Protein AF-A0A1G8HIH3-F1 (afdb_monomer_lite)

Sequence (103 aa):
MNTSSASAITPPPAVRHPERGRRYSIEELRSLADGGDAWALCQVDQWELEFANVFSGTLSERCTDTGCEAYGEPVDTCYDGDGRPLDVDHGGWGHSVTWARAA

Foldseek 3Di:
DDDDDDPPPDDPPDDDPPDPPDDDDLVRLVVVVVVVDPVSVVVNVVCCCVDPPDPQDPLQDAACPPPDPRHRGRWDFDADPVRWTAWTGPSPDIDGDPDGDPD

Organism: NCBI:txid335973

Secondary structure (DSSP, 8-state):
---------PPPPPP-SSPTT----HHHHHHHHHTT-HHHHHHHHHHHHHH-SS------EE---TTSTTTTSEEEEEE-TTS-EEEEE-SS-EEE--SPPP-

Structure (mmCIF, N/CA/C/O backbone):
data_AF-A0A1G8HIH3-F1
#
_entry.id   AF-A0A1G8HIH3-F1
#
loop_
_atom_site.group_PDB
_atom_site.id
_atom_site.type_symbol
_atom_site.label_atom_id
_atom_site.label_alt_id
_atom_site.label_comp_id
_atom_site.label_asym_id
_atom_site.label_entity_id
_atom_site.label_seq_id
_atom_site.pdbx_PDB_ins_code
_atom_site.Cartn_x
_atom_site.Cartn_y
_atom_site.Cartn_z
_atom_site.occupancy
_atom_site.B_iso_or_equiv
_atom_site.auth_seq_id
_atom_site.auth_comp_id
_atom_site.auth_asym_id
_atom_site.auth_atom_id
_atom_site.pdbx_PDB_model_num
ATOM 1 N N . MET A 1 1 ? 30.729 -32.310 -46.274 1.00 46.34 1 MET A N 1
ATOM 2 C CA . MET A 1 1 ? 31.127 -30.950 -45.842 1.00 46.34 1 MET A CA 1
ATOM 3 C C . MET A 1 1 ? 29.872 -30.098 -45.712 1.00 46.34 1 MET A C 1
ATOM 5 O O . MET A 1 1 ? 28.931 -30.362 -46.447 1.00 46.34 1 MET A O 1
ATOM 9 N N . ASN A 1 2 ? 29.907 -29.119 -44.802 1.00 42.75 2 ASN A N 1
ATOM 10 C CA . ASN A 1 2 ? 28.869 -28.159 -44.380 1.00 42.75 2 ASN A CA 1
ATOM 11 C C . ASN A 1 2 ? 27.948 -28.582 -43.225 1.00 42.75 2 ASN A C 1
ATOM 13 O O . ASN A 1 2 ? 26.780 -28.904 -43.408 1.00 42.75 2 ASN A O 1
ATOM 17 N N . THR A 1 3 ? 28.479 -28.471 -42.006 1.00 45.25 3 THR A N 1
ATOM 18 C CA . THR A 1 3 ? 27.701 -28.140 -40.806 1.00 45.25 3 THR A CA 1
ATOM 19 C C . THR A 1 3 ? 27.649 -26.619 -40.674 1.00 45.25 3 THR A C 1
ATOM 21 O O . THR A 1 3 ? 28.660 -25.990 -40.362 1.00 45.25 3 THR A O 1
ATOM 24 N N . SER A 1 4 ? 26.487 -26.023 -40.936 1.00 50.50 4 SER A N 1
ATOM 25 C CA . SER A 1 4 ? 26.233 -24.614 -40.632 1.00 50.50 4 SER A CA 1
ATOM 26 C C . SER A 1 4 ? 26.007 -24.473 -39.128 1.00 50.50 4 SER A C 1
ATOM 28 O O . SER A 1 4 ? 24.979 -24.905 -38.612 1.00 50.50 4 SER A O 1
ATOM 30 N N . SER A 1 5 ? 26.978 -23.894 -38.422 1.00 53.22 5 SER A N 1
ATOM 31 C CA . SER A 1 5 ? 26.817 -23.493 -37.024 1.00 53.22 5 SER A CA 1
ATOM 32 C C . SER A 1 5 ? 25.840 -22.323 -36.948 1.00 53.22 5 SER A C 1
ATOM 34 O O . SER A 1 5 ? 26.165 -21.209 -37.352 1.00 53.22 5 SER A O 1
ATOM 36 N N . ALA A 1 6 ? 24.640 -22.576 -36.432 1.00 57.56 6 ALA A N 1
ATOM 37 C CA . ALA A 1 6 ? 23.745 -21.521 -35.989 1.00 57.56 6 ALA A CA 1
ATOM 38 C C . ALA A 1 6 ? 24.311 -20.938 -34.687 1.00 57.56 6 ALA A C 1
ATOM 40 O O . ALA A 1 6 ? 24.343 -21.614 -33.659 1.00 57.56 6 ALA A O 1
ATOM 41 N N . SER A 1 7 ? 24.792 -19.697 -34.738 1.00 52.28 7 SER A N 1
ATOM 42 C CA . SER A 1 7 ? 25.121 -18.936 -33.536 1.00 52.28 7 SER A CA 1
ATOM 43 C C . SER A 1 7 ? 23.845 -18.762 -32.718 1.00 52.28 7 SER A C 1
ATOM 45 O O . SER A 1 7 ? 22.932 -18.048 -33.130 1.00 52.28 7 SER A O 1
ATOM 47 N N . ALA A 1 8 ? 23.765 -19.437 -31.573 1.00 60.03 8 ALA A N 1
ATOM 48 C CA . ALA A 1 8 ? 22.724 -19.182 -30.595 1.00 60.03 8 ALA A CA 1
ATOM 49 C C . ALA A 1 8 ? 22.871 -17.731 -30.118 1.00 60.03 8 ALA A C 1
ATOM 51 O O . ALA A 1 8 ? 23.870 -17.371 -29.494 1.00 60.03 8 ALA A O 1
ATOM 52 N N . ILE A 1 9 ? 21.896 -16.887 -30.452 1.00 57.44 9 ILE A N 1
ATOM 53 C CA . ILE A 1 9 ? 21.759 -15.561 -29.856 1.00 57.44 9 ILE A CA 1
ATOM 54 C C . ILE A 1 9 ? 21.276 -15.816 -28.431 1.00 57.44 9 ILE A C 1
ATOM 56 O O . ILE A 1 9 ? 20.086 -16.007 -28.195 1.00 57.44 9 ILE A O 1
ATOM 60 N N . THR A 1 10 ? 22.208 -15.915 -27.486 1.00 56.47 10 THR A N 1
ATOM 61 C CA . THR A 1 10 ? 21.867 -15.947 -26.065 1.00 56.47 10 THR A CA 1
ATOM 62 C C . THR A 1 10 ? 21.178 -14.620 -25.740 1.00 56.47 10 THR A C 1
ATOM 64 O O . THR A 1 10 ? 21.812 -13.575 -25.924 1.00 56.47 10 THR A O 1
ATOM 67 N N . PRO A 1 11 ? 19.901 -14.609 -25.309 1.00 58.28 11 PRO A N 1
ATOM 68 C CA . PRO A 1 11 ? 19.279 -13.375 -24.854 1.00 58.28 11 PRO A CA 1
ATOM 69 C C . PRO A 1 11 ? 20.108 -12.821 -23.687 1.00 58.28 11 PRO A C 1
ATOM 71 O O . PRO A 1 11 ? 20.642 -13.610 -22.896 1.00 58.28 11 PRO A O 1
ATOM 74 N N . PRO A 1 12 ? 20.272 -11.490 -23.583 1.00 59.34 12 PRO A N 1
ATOM 75 C CA . PRO A 1 12 ? 20.990 -10.904 -22.462 1.00 59.34 12 PRO A CA 1
ATOM 76 C C . PRO A 1 12 ? 20.388 -11.419 -21.145 1.00 59.34 12 PRO A C 1
ATOM 78 O O . PRO A 1 12 ? 19.175 -11.650 -21.080 1.00 59.34 12 PRO A O 1
ATOM 81 N N . PRO A 1 13 ? 21.214 -11.649 -20.109 1.00 64.88 13 PRO A N 1
ATOM 82 C CA . PRO A 1 13 ? 20.712 -12.107 -18.822 1.00 64.88 13 PRO A CA 1
ATOM 83 C C . PRO A 1 13 ? 19.630 -11.141 -18.340 1.00 64.88 13 PRO A C 1
ATOM 85 O O . PRO A 1 13 ? 19.829 -9.926 -18.384 1.00 64.88 13 PRO A O 1
ATOM 88 N N . ALA A 1 14 ? 18.491 -11.683 -17.903 1.00 69.38 14 ALA A N 1
ATOM 89 C CA . ALA A 1 14 ? 17.415 -10.880 -17.340 1.00 69.38 14 ALA A CA 1
ATOM 90 C C . ALA A 1 14 ? 17.990 -10.002 -16.220 1.00 69.38 14 ALA A C 1
ATOM 92 O O . ALA A 1 14 ? 18.598 -10.516 -15.272 1.00 69.38 14 ALA A O 1
ATOM 93 N N . VAL A 1 15 ? 17.853 -8.682 -16.372 1.00 75.06 15 VAL A N 1
ATOM 94 C CA . VAL A 1 15 ? 18.305 -7.714 -15.372 1.00 75.06 15 VAL A CA 1
ATOM 95 C C . VAL A 1 15 ? 17.567 -8.025 -14.075 1.00 75.06 15 VAL A C 1
ATOM 97 O O . VAL A 1 15 ? 16.344 -8.129 -14.057 1.00 75.06 15 VAL A O 1
ATOM 100 N N . ARG A 1 16 ? 18.318 -8.246 -12.994 1.00 82.06 16 ARG A N 1
ATOM 101 C CA . ARG A 1 16 ? 17.745 -8.475 -11.666 1.00 82.06 16 ARG A CA 1
ATOM 102 C C . ARG A 1 16 ? 17.636 -7.139 -10.956 1.00 82.06 16 ARG A C 1
ATOM 104 O O . ARG A 1 16 ? 18.661 -6.550 -10.615 1.00 82.06 16 ARG A O 1
ATOM 111 N N . HIS A 1 17 ? 16.411 -6.700 -10.710 1.00 86.81 17 HIS A N 1
ATOM 112 C CA . HIS A 1 17 ? 16.155 -5.515 -9.913 1.00 86.81 17 HIS A CA 1
ATOM 113 C C . HIS A 1 17 ? 16.028 -5.860 -8.413 1.00 86.81 17 HIS A C 1
ATOM 115 O O . HIS A 1 17 ? 15.561 -6.951 -8.072 1.00 86.81 17 HIS A O 1
ATOM 121 N N . PRO A 1 18 ? 16.471 -4.963 -7.511 1.00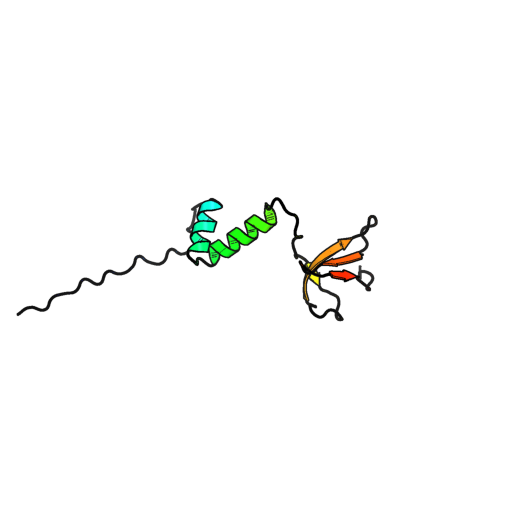 89.31 18 PRO A N 1
ATOM 122 C CA . PRO A 1 18 ? 17.179 -3.718 -7.805 1.00 89.31 18 PRO A CA 1
ATOM 123 C C . PRO A 1 18 ? 18.643 -3.953 -8.198 1.00 89.31 18 PRO A C 1
ATOM 125 O O . PRO A 1 18 ? 19.374 -4.698 -7.543 1.00 89.31 18 PRO A O 1
ATOM 128 N N . GLU A 1 19 ? 19.116 -3.235 -9.215 1.00 89.25 19 GLU A N 1
ATOM 129 C CA . GLU A 1 19 ? 20.550 -3.167 -9.504 1.00 89.25 19 GLU A CA 1
ATOM 130 C C . GLU A 1 19 ? 21.290 -2.412 -8.392 1.00 89.25 19 GLU A C 1
ATOM 132 O O . GLU A 1 19 ? 20.951 -1.281 -8.026 1.00 89.25 19 GLU A O 1
ATOM 137 N N . ARG A 1 20 ? 22.332 -3.042 -7.846 1.00 87.56 20 ARG A N 1
ATOM 138 C CA . ARG A 1 20 ? 23.079 -2.519 -6.699 1.00 87.56 20 ARG A CA 1
ATOM 139 C C . ARG A 1 20 ? 23.685 -1.146 -7.005 1.00 87.56 20 ARG A C 1
ATOM 141 O O . ARG A 1 20 ? 24.533 -1.017 -7.881 1.00 87.56 20 ARG A O 1
ATOM 148 N N . GLY A 1 21 ? 23.314 -0.143 -6.208 1.00 89.00 21 GLY A N 1
ATOM 149 C CA . GLY A 1 21 ? 23.850 1.220 -6.300 1.00 89.00 21 GLY A CA 1
ATOM 150 C C . GLY A 1 21 ? 23.190 2.094 -7.369 1.00 89.00 21 GLY A C 1
ATOM 151 O O . GLY A 1 21 ? 23.526 3.274 -7.462 1.00 89.00 21 GLY A O 1
ATOM 152 N N . ARG A 1 22 ? 22.237 1.553 -8.137 1.00 92.00 22 ARG A N 1
ATOM 153 C CA . ARG A 1 22 ? 21.431 2.333 -9.074 1.00 92.00 22 ARG A CA 1
ATOM 154 C C . ARG A 1 22 ? 20.248 2.968 -8.341 1.00 92.00 22 ARG A C 1
ATOM 156 O O . ARG A 1 22 ? 19.619 2.339 -7.493 1.00 92.00 22 ARG A O 1
ATOM 163 N N . ARG A 1 23 ? 19.961 4.227 -8.671 1.00 93.81 23 ARG A N 1
ATOM 164 C CA . ARG A 1 23 ? 18.709 4.903 -8.311 1.00 93.81 23 ARG A CA 1
ATOM 165 C C . ARG A 1 23 ? 17.767 4.855 -9.506 1.00 93.81 23 ARG A C 1
ATOM 167 O O . ARG A 1 23 ? 18.243 4.888 -10.637 1.00 93.81 23 ARG A O 1
ATOM 174 N N . TYR A 1 24 ? 16.474 4.808 -9.223 1.00 93.06 24 TYR A N 1
ATOM 175 C CA . TYR A 1 24 ? 15.414 4.754 -10.221 1.00 93.06 24 TYR A CA 1
ATOM 176 C C . TYR A 1 24 ? 14.485 5.941 -10.001 1.00 93.06 24 TYR A C 1
ATOM 178 O O . TYR A 1 24 ? 14.142 6.246 -8.856 1.00 93.06 24 TYR A O 1
ATOM 186 N N . SER A 1 25 ? 14.102 6.620 -11.076 1.00 94.75 25 SER A N 1
ATOM 187 C CA . SER A 1 25 ? 12.987 7.561 -11.043 1.00 94.75 25 SER A CA 1
ATOM 188 C C . SER A 1 25 ? 11.652 6.808 -11.044 1.00 94.75 25 SER A C 1
ATOM 190 O O . SER A 1 25 ? 11.578 5.646 -11.448 1.00 94.75 25 SER A O 1
ATOM 192 N N . ILE A 1 26 ? 10.570 7.479 -10.641 1.00 94.50 26 ILE A N 1
ATOM 193 C CA . ILE A 1 26 ? 9.222 6.897 -10.716 1.00 94.50 26 ILE A CA 1
ATOM 194 C C . ILE A 1 26 ? 8.813 6.551 -12.161 1.00 94.50 26 ILE A C 1
ATOM 196 O O . ILE A 1 26 ? 8.136 5.555 -12.391 1.00 94.50 26 ILE A O 1
ATOM 200 N N . GLU A 1 27 ? 9.270 7.323 -13.152 1.00 96.06 27 GLU A N 1
ATOM 201 C CA . GLU A 1 27 ? 9.015 7.067 -14.578 1.00 96.06 27 GLU A CA 1
ATOM 202 C C . GLU A 1 27 ? 9.702 5.779 -15.057 1.00 96.06 27 GLU A C 1
ATOM 204 O O . GLU A 1 27 ? 9.109 4.983 -15.792 1.00 96.06 27 GLU A O 1
ATOM 209 N N . GLU A 1 28 ? 10.939 5.541 -14.608 1.00 95.12 28 GLU A N 1
ATOM 210 C CA . GLU A 1 28 ? 11.669 4.304 -14.895 1.00 95.12 28 GLU A CA 1
ATOM 211 C C . GLU A 1 28 ? 10.998 3.099 -14.229 1.00 95.12 28 GLU A C 1
ATOM 213 O O . GLU A 1 28 ? 10.824 2.067 -14.875 1.00 95.12 28 GLU A O 1
ATOM 218 N N . LEU A 1 29 ? 10.589 3.230 -12.962 1.00 96.06 29 LEU A N 1
ATOM 219 C CA . LEU A 1 29 ? 9.887 2.167 -12.239 1.00 96.06 29 LEU A CA 1
ATOM 220 C C . LEU A 1 29 ? 8.564 1.799 -12.919 1.00 96.06 29 LEU A C 1
ATOM 222 O O . LEU A 1 29 ? 8.300 0.618 -13.115 1.00 96.06 29 LEU A O 1
ATOM 226 N N . ARG A 1 30 ? 7.777 2.786 -13.365 1.00 95.88 30 ARG A N 1
ATOM 227 C CA . ARG A 1 30 ? 6.544 2.543 -14.133 1.00 95.88 30 ARG A CA 1
ATOM 228 C C . ARG A 1 30 ? 6.816 1.830 -15.453 1.00 95.88 30 ARG A C 1
ATOM 230 O O . ARG A 1 30 ? 6.162 0.841 -15.752 1.00 95.88 30 ARG A O 1
ATOM 237 N N . SER A 1 31 ? 7.842 2.255 -16.190 1.00 96.19 31 SER A N 1
ATOM 238 C CA . SER A 1 31 ? 8.224 1.599 -17.449 1.00 96.19 31 SER A CA 1
ATOM 239 C C . SER A 1 31 ? 8.639 0.133 -17.242 1.00 96.19 31 SER A C 1
ATOM 241 O O . SER A 1 31 ? 8.327 -0.727 -18.063 1.00 96.19 31 SER A O 1
ATOM 243 N N . LEU A 1 32 ? 9.345 -0.166 -16.146 1.00 94.88 32 LEU A N 1
ATOM 244 C CA . LEU A 1 32 ? 9.722 -1.534 -15.773 1.00 94.88 32 LEU A CA 1
ATOM 245 C C . LEU A 1 32 ? 8.507 -2.363 -15.335 1.00 94.88 32 LEU A C 1
ATOM 247 O O . LEU A 1 32 ? 8.384 -3.521 -15.737 1.00 94.88 32 LEU A O 1
ATOM 251 N N . ALA A 1 33 ? 7.605 -1.769 -14.554 1.00 95.00 33 ALA A N 1
ATOM 252 C CA . ALA A 1 33 ? 6.359 -2.389 -14.122 1.00 95.00 33 ALA A CA 1
ATOM 253 C C . ALA A 1 33 ? 5.457 -2.747 -15.318 1.00 95.00 33 ALA A C 1
ATOM 255 O O . ALA A 1 33 ? 5.000 -3.885 -15.414 1.00 95.00 33 ALA A O 1
ATOM 256 N N . ASP A 1 34 ? 5.302 -1.834 -16.284 1.00 94.94 34 ASP A N 1
ATOM 257 C CA . ASP A 1 34 ? 4.587 -2.070 -17.549 1.00 94.94 34 ASP A CA 1
ATOM 258 C C . ASP A 1 34 ? 5.241 -3.189 -18.381 1.00 94.94 34 ASP A C 1
ATOM 260 O O . ASP A 1 34 ? 4.571 -3.923 -19.110 1.00 94.94 34 ASP A O 1
ATOM 264 N N . GLY A 1 35 ? 6.561 -3.354 -18.246 1.00 92.81 35 GLY A N 1
ATOM 265 C CA . GLY A 1 35 ? 7.332 -4.460 -18.815 1.00 92.81 35 GLY A CA 1
ATOM 266 C C . GLY A 1 35 ? 7.187 -5.796 -18.072 1.00 92.81 35 GLY A C 1
ATOM 267 O O . GLY A 1 35 ? 7.769 -6.791 -18.507 1.00 92.81 35 GLY A O 1
ATOM 268 N N . GLY A 1 36 ? 6.427 -5.836 -16.973 1.00 91.12 36 GLY A N 1
ATOM 269 C CA . GLY A 1 36 ? 6.182 -7.029 -16.162 1.00 91.12 36 GLY A CA 1
ATOM 270 C C . GLY A 1 36 ? 7.210 -7.281 -15.055 1.00 91.12 36 GLY A C 1
ATOM 271 O O . GLY A 1 36 ? 7.279 -8.399 -14.540 1.00 91.12 36 GLY A O 1
ATOM 272 N N . ASP A 1 37 ? 8.023 -6.289 -14.681 1.00 92.50 37 ASP A N 1
ATOM 273 C CA . ASP A 1 37 ? 8.953 -6.433 -13.561 1.00 92.50 37 ASP A CA 1
ATOM 274 C C . ASP A 1 37 ? 8.217 -6.359 -12.211 1.00 92.50 37 ASP A C 1
ATOM 276 O O . ASP A 1 37 ? 7.736 -5.307 -11.786 1.00 92.50 37 ASP A O 1
ATOM 280 N N . ALA A 1 38 ? 8.155 -7.498 -11.515 1.00 91.12 38 ALA A N 1
ATOM 281 C CA . ALA A 1 38 ? 7.457 -7.627 -10.237 1.00 91.12 38 ALA A CA 1
ATOM 282 C C . ALA A 1 38 ? 8.056 -6.766 -9.115 1.00 91.12 38 ALA A C 1
ATOM 284 O O . ALA A 1 38 ? 7.325 -6.315 -8.238 1.00 91.12 38 ALA A O 1
ATOM 285 N N . TRP A 1 39 ? 9.371 -6.528 -9.119 1.00 94.31 39 TRP A N 1
ATOM 286 C CA . TRP A 1 39 ? 9.980 -5.660 -8.115 1.00 94.31 39 TRP A CA 1
ATOM 287 C C . TRP A 1 39 ? 9.573 -4.206 -8.355 1.00 94.31 39 TRP A C 1
ATOM 289 O O . TRP A 1 39 ? 9.216 -3.512 -7.401 1.00 94.31 39 TRP A O 1
ATOM 299 N N . ALA A 1 40 ? 9.590 -3.769 -9.617 1.00 94.94 40 ALA A N 1
ATOM 300 C CA . ALA A 1 40 ? 9.212 -2.413 -9.992 1.00 94.94 40 ALA A CA 1
ATOM 301 C C . ALA A 1 40 ? 7.738 -2.122 -9.685 1.00 94.94 40 ALA A C 1
ATOM 303 O O . ALA A 1 40 ? 7.454 -1.054 -9.150 1.00 94.94 40 ALA A O 1
ATOM 304 N N . LEU A 1 41 ? 6.837 -3.087 -9.919 1.00 92.62 41 LEU A N 1
ATOM 305 C CA . LEU A 1 41 ? 5.431 -3.006 -9.497 1.00 92.62 41 LEU A CA 1
ATOM 306 C C . LEU A 1 41 ? 5.316 -2.668 -8.004 1.00 92.62 41 LEU A C 1
ATOM 308 O O . LEU A 1 41 ? 4.743 -1.644 -7.652 1.00 92.62 41 LEU A O 1
ATOM 312 N N . CYS A 1 42 ? 5.979 -3.438 -7.136 1.00 91.44 42 CYS A N 1
ATOM 313 C CA . CYS A 1 42 ? 5.949 -3.171 -5.698 1.00 91.44 42 CYS A CA 1
ATOM 314 C C . CYS A 1 42 ? 6.529 -1.797 -5.319 1.00 91.44 42 CYS A C 1
ATOM 316 O O . CYS A 1 42 ? 6.103 -1.211 -4.329 1.00 91.44 42 CYS A O 1
ATOM 318 N N . GLN A 1 43 ? 7.529 -1.290 -6.050 1.00 94.25 43 GLN A N 1
ATOM 319 C CA . GLN A 1 43 ? 8.075 0.043 -5.767 1.00 94.25 43 GLN A CA 1
ATOM 320 C C . GLN A 1 43 ? 7.126 1.162 -6.206 1.00 94.25 43 GLN A C 1
ATOM 322 O O . GLN A 1 43 ? 7.058 2.184 -5.527 1.00 94.25 43 GLN A O 1
ATOM 327 N N . VAL A 1 44 ? 6.412 0.986 -7.322 1.00 93.81 44 VAL A N 1
ATOM 328 C CA . VAL A 1 44 ? 5.378 1.931 -7.764 1.00 93.81 44 VAL A CA 1
ATOM 329 C C . VAL A 1 44 ? 4.248 1.975 -6.740 1.00 93.81 44 VAL A C 1
ATOM 331 O O . VAL A 1 44 ? 3.908 3.069 -6.304 1.00 93.81 44 VAL A O 1
ATOM 334 N N . ASP A 1 45 ? 3.761 0.819 -6.280 1.00 89.12 45 ASP A N 1
ATOM 335 C CA . ASP A 1 45 ? 2.712 0.744 -5.253 1.00 89.12 45 ASP A CA 1
ATOM 336 C C . ASP A 1 45 ? 3.124 1.491 -3.973 1.00 89.12 45 ASP A C 1
ATOM 338 O O . ASP A 1 45 ? 2.376 2.314 -3.450 1.00 89.12 45 ASP A O 1
ATOM 342 N N . GLN A 1 46 ? 4.354 1.264 -3.496 1.00 87.12 46 GLN A N 1
ATOM 343 C CA . GLN A 1 46 ? 4.901 1.962 -2.325 1.00 87.12 46 GLN A CA 1
ATOM 344 C C . GLN A 1 46 ? 5.003 3.476 -2.545 1.00 87.12 46 GLN A C 1
ATOM 346 O O . GLN A 1 46 ? 4.612 4.260 -1.684 1.00 87.12 46 GLN A O 1
ATOM 351 N N . TRP A 1 47 ? 5.500 3.905 -3.708 1.00 88.75 47 TRP A N 1
ATOM 352 C CA . TRP A 1 47 ? 5.593 5.327 -4.033 1.00 88.75 47 TRP A CA 1
ATOM 353 C C . TRP A 1 47 ? 4.211 5.987 -4.069 1.00 88.75 47 TRP A C 1
ATOM 355 O O . TRP A 1 47 ? 4.047 7.114 -3.603 1.00 88.75 47 TRP A O 1
ATOM 365 N N . GLU A 1 48 ? 3.213 5.314 -4.636 1.00 87.50 48 GLU A N 1
ATOM 366 C CA . GLU A 1 48 ? 1.849 5.830 -4.706 1.00 87.50 48 GLU A CA 1
ATOM 367 C C . GLU A 1 48 ? 1.211 5.917 -3.316 1.00 87.50 48 GLU A C 1
ATOM 369 O O . GLU A 1 48 ? 0.607 6.940 -3.012 1.00 87.50 48 GLU A O 1
ATOM 374 N N . LEU A 1 49 ? 1.438 4.947 -2.429 1.00 80.19 49 LEU A N 1
ATOM 375 C CA . LEU A 1 49 ? 0.997 5.042 -1.032 1.00 80.19 49 LEU A CA 1
ATOM 376 C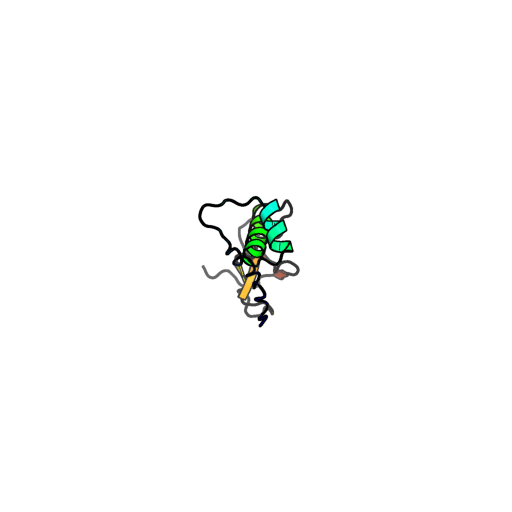 C . LEU A 1 49 ? 1.603 6.248 -0.295 1.00 80.19 49 LEU A C 1
ATOM 378 O O . LEU A 1 49 ? 0.906 6.925 0.459 1.00 80.19 49 LEU A O 1
ATOM 382 N N . GLU A 1 50 ? 2.890 6.534 -0.504 1.00 82.50 50 GLU A N 1
ATOM 383 C CA . GLU A 1 50 ? 3.592 7.608 0.213 1.00 82.50 50 GLU A CA 1
ATOM 384 C C . GLU A 1 50 ? 3.342 9.009 -0.371 1.00 82.50 50 GLU A C 1
ATOM 386 O O . GLU A 1 50 ? 3.334 9.997 0.368 1.00 82.50 50 GLU A O 1
ATOM 391 N N . PHE A 1 51 ? 3.166 9.114 -1.692 1.00 83.50 51 PHE A N 1
ATOM 392 C CA . PHE A 1 51 ? 3.196 10.394 -2.412 1.00 83.50 51 PHE A CA 1
ATOM 393 C C . PHE A 1 51 ? 1.974 10.663 -3.300 1.00 83.50 51 PHE A C 1
ATOM 395 O O . PHE A 1 51 ? 1.967 11.670 -4.020 1.00 83.50 51 PHE A O 1
ATOM 402 N N . ALA A 1 52 ? 0.941 9.812 -3.300 1.00 78.69 52 ALA A N 1
ATOM 403 C CA . ALA A 1 52 ? -0.286 10.114 -4.033 1.00 78.69 52 ALA A CA 1
ATOM 404 C C . ALA A 1 52 ? -0.933 11.415 -3.533 1.00 78.69 52 ALA A C 1
ATOM 406 O O . ALA A 1 52 ? -1.006 11.707 -2.343 1.00 78.69 52 ALA A O 1
ATOM 407 N N . ASN A 1 53 ? -1.490 12.184 -4.472 1.00 76.25 53 ASN A N 1
ATOM 408 C CA . ASN A 1 53 ? -2.277 13.384 -4.169 1.00 76.25 53 ASN A CA 1
ATOM 409 C C . ASN A 1 53 ? -3.723 13.051 -3.733 1.00 76.25 53 ASN A C 1
ATOM 411 O O . ASN A 1 53 ? -4.586 13.928 -3.691 1.00 76.25 53 ASN A O 1
ATOM 415 N N . VAL A 1 54 ? -4.006 11.775 -3.470 1.00 67.38 54 VAL A N 1
ATOM 416 C CA . VAL A 1 54 ? -5.292 11.263 -3.001 1.00 67.38 54 VAL A CA 1
ATOM 417 C C . VAL A 1 54 ? -5.006 10.415 -1.771 1.00 67.38 54 VAL A C 1
ATOM 419 O O . VAL A 1 54 ? -4.173 9.517 -1.821 1.00 67.38 54 VAL A O 1
ATOM 422 N N . PHE A 1 55 ? -5.680 10.721 -0.668 1.00 62.00 55 PHE A N 1
ATOM 423 C CA . PHE A 1 55 ? -5.582 9.944 0.560 1.00 62.00 55 PHE A CA 1
ATOM 424 C C . PHE A 1 55 ? -6.481 8.709 0.445 1.00 62.00 55 PHE A C 1
ATOM 426 O O . PHE A 1 55 ? -7.700 8.853 0.366 1.00 62.00 55 PHE A O 1
ATOM 433 N N . SER A 1 56 ? -5.885 7.518 0.417 1.00 63.19 56 SER A N 1
ATOM 434 C CA . SER A 1 56 ? -6.592 6.227 0.427 1.00 63.19 56 SER A CA 1
ATOM 435 C C . SER A 1 56 ? -6.472 5.482 1.756 1.00 63.19 56 SER A C 1
ATOM 437 O O . SER A 1 56 ? -6.893 4.335 1.837 1.00 63.19 56 SER A O 1
ATOM 439 N N . GLY A 1 57 ? -5.854 6.105 2.766 1.00 65.62 57 GLY A N 1
ATOM 440 C CA . GLY A 1 57 ? -5.369 5.379 3.934 1.00 65.62 57 GLY A CA 1
ATOM 441 C C . GLY A 1 57 ? -4.157 4.488 3.608 1.00 65.62 57 GLY A C 1
ATOM 442 O O . GLY A 1 57 ? -3.739 4.375 2.453 1.00 65.62 57 GLY A O 1
ATOM 443 N N . THR A 1 58 ? -3.521 3.937 4.641 1.00 67.88 58 THR A N 1
ATOM 444 C CA . THR A 1 58 ? -2.297 3.120 4.523 1.00 67.88 58 THR A CA 1
ATOM 445 C C . THR A 1 58 ? -2.564 1.621 4.582 1.00 67.88 58 THR A C 1
ATOM 447 O O . THR A 1 58 ? -1.659 0.832 4.311 1.00 67.88 58 THR A O 1
ATOM 450 N N . LEU A 1 59 ? -3.773 1.240 4.998 1.00 72.56 59 LEU A N 1
ATOM 451 C CA . LEU A 1 59 ? -4.191 -0.105 5.375 1.00 72.56 59 LEU A CA 1
ATOM 452 C C . LEU A 1 59 ? -3.137 -0.823 6.237 1.00 72.56 59 LEU A C 1
ATOM 454 O O . LEU A 1 59 ? -2.878 -2.010 6.081 1.00 72.56 59 LEU A O 1
ATOM 458 N N . SER A 1 60 ? -2.441 -0.087 7.104 1.00 73.44 60 SER A N 1
ATOM 459 C CA . SER A 1 60 ? -1.248 -0.600 7.792 1.00 73.44 60 SER A CA 1
ATOM 460 C C . SER A 1 60 ? -1.569 -1.388 9.063 1.00 73.44 60 SER A C 1
ATOM 462 O O . SER A 1 60 ? -0.721 -2.131 9.570 1.00 73.44 60 SER A O 1
ATOM 464 N N . GLU A 1 61 ? -2.791 -1.252 9.575 1.00 82.19 61 GLU A N 1
ATOM 465 C CA . GLU A 1 61 ? -3.296 -2.011 10.712 1.00 82.19 61 GLU A CA 1
ATOM 466 C C . GLU A 1 61 ? -3.957 -3.311 10.231 1.00 82.19 61 GLU A C 1
ATOM 468 O O . GLU A 1 61 ? -4.159 -3.524 9.041 1.00 82.19 61 GLU A O 1
ATOM 473 N N . ARG A 1 62 ? -4.272 -4.229 11.151 1.00 83.94 62 ARG A N 1
ATOM 474 C CA . ARG A 1 62 ? -5.033 -5.445 10.820 1.00 83.94 62 ARG A CA 1
ATOM 475 C C . ARG A 1 62 ? -6.410 -5.394 11.445 1.00 83.94 62 ARG A C 1
ATOM 477 O O . ARG A 1 62 ? -6.534 -5.022 12.614 1.00 83.94 62 ARG A O 1
ATOM 484 N N . CYS A 1 63 ? -7.419 -5.852 10.707 1.00 86.12 63 CYS A N 1
ATOM 485 C CA . CYS A 1 63 ? -8.750 -6.020 11.265 1.00 86.12 63 CYS A CA 1
ATOM 486 C C . CYS A 1 63 ? -8.689 -7.012 12.432 1.00 86.12 63 CYS A C 1
ATOM 488 O O . CYS A 1 63 ? -8.259 -8.156 12.281 1.00 86.12 63 CYS A O 1
ATOM 490 N N . THR A 1 64 ? -9.116 -6.566 13.608 1.00 84.06 64 THR A N 1
ATOM 491 C CA . THR A 1 64 ? -9.115 -7.357 14.850 1.00 84.06 64 THR A CA 1
ATOM 492 C C . THR A 1 64 ? -10.520 -7.783 15.274 1.00 84.06 64 THR A C 1
ATOM 494 O O . THR A 1 64 ? -10.678 -8.461 16.288 1.00 84.06 64 THR A O 1
ATOM 497 N N . ASP A 1 65 ? -11.543 -7.436 14.491 1.00 84.06 65 ASP A N 1
ATOM 498 C CA . ASP A 1 65 ? -12.916 -7.866 14.731 1.00 84.06 65 ASP A CA 1
ATOM 499 C C . ASP A 1 65 ? -13.121 -9.307 14.252 1.00 84.06 65 ASP A C 1
ATOM 501 O O . ASP A 1 65 ? -13.207 -9.580 13.058 1.00 84.06 65 ASP A O 1
ATOM 505 N N . THR A 1 66 ? -13.222 -10.244 15.193 1.00 83.69 66 THR A N 1
ATOM 506 C CA . THR A 1 66 ? -13.421 -11.671 14.896 1.00 83.69 66 THR A CA 1
ATOM 507 C C . THR A 1 66 ? -14.750 -11.989 14.205 1.00 83.69 66 THR A C 1
ATOM 509 O O . THR A 1 66 ? -14.910 -13.097 13.701 1.00 83.69 66 THR A O 1
ATOM 512 N N . GLY A 1 67 ? -15.718 -11.064 14.225 1.00 84.38 67 GLY A N 1
ATOM 513 C CA . GLY A 1 67 ? -16.980 -11.184 13.493 1.00 84.38 67 GLY A CA 1
ATOM 514 C C . GLY A 1 67 ? -16.924 -10.626 12.069 1.00 84.38 67 GLY A C 1
ATOM 515 O O . GLY A 1 67 ? -17.874 -10.823 11.312 1.00 84.38 67 GLY A O 1
ATOM 516 N N . CYS A 1 68 ? -15.836 -9.948 11.702 1.00 85.81 68 CYS A N 1
ATOM 517 C CA . CYS A 1 68 ? -15.642 -9.394 10.372 1.00 85.81 68 CYS A C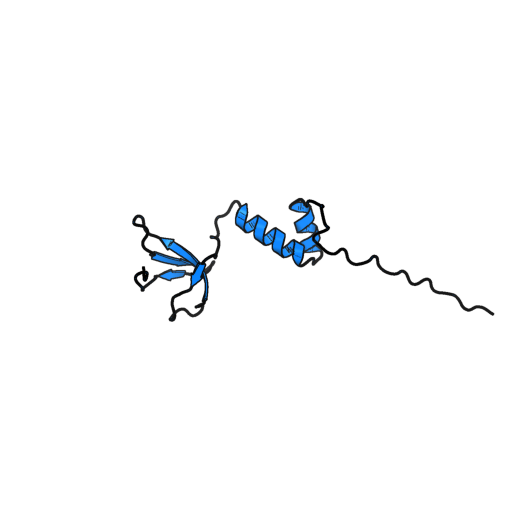A 1
ATOM 518 C C . CYS A 1 68 ? -15.254 -10.491 9.371 1.00 85.81 68 CYS A C 1
ATOM 520 O O . CYS A 1 68 ? -14.413 -11.347 9.651 1.00 85.81 68 CYS A O 1
ATOM 522 N N . GLU A 1 69 ? -15.844 -10.446 8.175 1.00 87.69 69 GLU A N 1
ATOM 523 C CA . GLU A 1 69 ? -15.523 -11.378 7.086 1.00 87.69 69 GLU A CA 1
ATOM 524 C C . GLU A 1 69 ? -14.078 -11.245 6.582 1.00 87.69 69 GLU A C 1
ATOM 526 O O . GLU A 1 69 ? -13.508 -12.215 6.089 1.00 87.69 69 GLU A O 1
ATOM 531 N N . ALA A 1 70 ? -13.472 -10.071 6.773 1.00 86.25 70 ALA A N 1
ATOM 532 C CA . ALA A 1 70 ? -12.086 -9.756 6.445 1.00 86.25 70 ALA A CA 1
ATOM 533 C C . ALA A 1 70 ? -11.196 -9.689 7.705 1.00 86.25 70 ALA A C 1
ATOM 535 O O . ALA A 1 70 ? -10.244 -8.911 7.784 1.00 86.25 70 ALA A O 1
ATOM 536 N N . TYR A 1 71 ? -11.506 -10.489 8.732 1.00 86.50 71 TYR A N 1
ATOM 537 C CA . TYR A 1 71 ? -10.675 -10.578 9.935 1.00 86.50 71 TYR A CA 1
ATOM 538 C C . TYR A 1 71 ? -9.207 -10.880 9.591 1.00 86.50 71 TYR A C 1
ATOM 540 O O . TYR A 1 71 ? -8.894 -11.847 8.896 1.00 86.50 71 TYR A O 1
ATOM 548 N N . GLY A 1 72 ? -8.296 -10.075 10.139 1.00 82.06 72 GLY A N 1
ATOM 549 C CA . GLY A 1 72 ? -6.859 -10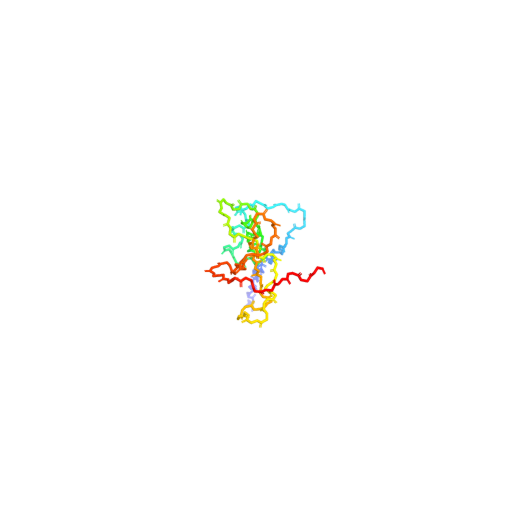.181 9.917 1.00 82.06 72 GLY A CA 1
ATOM 550 C C . GLY A 1 72 ? -6.346 -9.505 8.643 1.00 82.06 72 GLY A C 1
ATOM 551 O O . GLY A 1 72 ? -5.122 -9.412 8.505 1.00 82.06 72 GLY A O 1
ATOM 552 N N . GLU A 1 73 ? -7.219 -9.016 7.761 1.00 85.75 73 GLU A N 1
ATOM 553 C CA . GLU A 1 73 ? -6.823 -8.274 6.560 1.00 85.75 73 GLU A CA 1
ATOM 554 C C . GLU A 1 73 ? -6.317 -6.856 6.896 1.00 85.75 73 GLU A C 1
ATOM 556 O O . GLU A 1 73 ? -6.611 -6.342 7.984 1.00 85.75 73 GLU A O 1
ATOM 561 N N . PRO A 1 74 ? -5.513 -6.244 6.006 1.00 86.31 74 PRO A N 1
ATOM 562 C CA . PRO A 1 74 ? -5.036 -4.866 6.137 1.00 86.31 74 PRO A CA 1
ATOM 563 C C . PRO A 1 74 ? -6.187 -3.841 6.189 1.00 86.31 74 PRO A C 1
ATOM 565 O O . PRO A 1 74 ? -7.078 -3.886 5.344 1.00 86.31 74 PRO A O 1
ATOM 568 N N . VAL A 1 75 ? -6.164 -2.918 7.158 1.00 86.88 75 VAL A N 1
ATOM 569 C CA . VAL A 1 75 ? -7.206 -1.895 7.393 1.00 86.88 75 VAL A CA 1
ATOM 570 C C . VAL A 1 75 ? -6.636 -0.566 7.883 1.00 86.88 75 VAL A C 1
ATOM 572 O O . VAL A 1 75 ? -5.521 -0.515 8.409 1.00 86.88 75 VAL A O 1
ATOM 575 N N . ASP A 1 76 ? -7.426 0.500 7.774 1.00 87.06 76 ASP A N 1
ATOM 576 C CA . ASP A 1 76 ? -7.209 1.755 8.494 1.00 87.06 76 ASP A CA 1
ATOM 577 C C . ASP A 1 76 ? -8.297 1.955 9.555 1.00 87.06 76 ASP A C 1
ATOM 579 O O . ASP A 1 76 ? -9.492 1.862 9.274 1.00 87.06 76 ASP A O 1
ATOM 583 N N . THR A 1 77 ? -7.893 2.257 10.790 1.00 85.62 77 THR A N 1
ATOM 584 C CA . THR A 1 77 ? -8.837 2.594 11.862 1.00 85.62 77 THR A CA 1
ATOM 585 C C . THR A 1 77 ? -9.046 4.103 11.924 1.00 85.62 77 THR A C 1
ATOM 587 O O . THR A 1 77 ? -8.115 4.878 12.156 1.00 85.62 77 THR A O 1
ATOM 590 N N . CYS A 1 78 ? -10.294 4.529 11.777 1.00 83.62 78 CYS A N 1
ATOM 591 C CA . CYS A 1 78 ? -10.721 5.900 12.011 1.00 83.62 78 CYS A CA 1
ATOM 592 C C . CYS A 1 78 ? -10.959 6.125 13.507 1.00 83.62 78 CYS A C 1
ATOM 594 O O . CYS A 1 78 ? -11.595 5.306 14.170 1.00 83.62 78 CYS A O 1
ATOM 596 N N . TYR A 1 79 ? -10.503 7.262 14.034 1.00 84.31 79 TYR A N 1
ATOM 597 C CA . TYR A 1 79 ? -10.664 7.631 15.442 1.00 84.31 79 TYR A CA 1
ATOM 598 C C . TYR A 1 79 ? -11.493 8.915 15.587 1.00 84.31 79 TYR A C 1
ATOM 600 O O . TYR A 1 79 ? -11.463 9.787 14.717 1.00 84.31 79 TYR A O 1
ATOM 608 N N . ASP A 1 80 ? -12.239 9.037 16.686 1.00 83.56 80 ASP A N 1
ATOM 609 C CA . ASP A 1 80 ? -12.918 10.277 17.065 1.00 83.56 80 ASP A CA 1
ATOM 610 C C . ASP A 1 80 ? -11.926 11.342 17.572 1.00 83.56 80 ASP A C 1
ATOM 612 O O . ASP A 1 80 ? -10.719 11.115 17.686 1.00 83.56 80 ASP A O 1
ATOM 616 N N . GLY A 1 81 ? -12.443 12.530 17.902 1.00 83.19 81 GLY A N 1
ATOM 617 C CA . GLY A 1 81 ? -11.634 13.628 18.443 1.00 83.19 81 GLY A CA 1
ATOM 618 C C . GLY A 1 81 ? -10.987 13.340 19.807 1.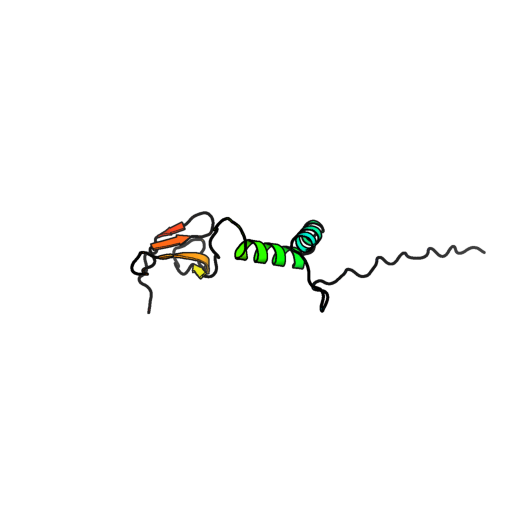00 83.19 81 GLY A C 1
ATOM 619 O O . GLY A 1 81 ? -10.053 14.044 20.182 1.00 83.19 81 GLY A O 1
ATOM 620 N N . ASP A 1 82 ? -11.446 12.306 20.519 1.00 86.50 82 ASP A N 1
ATOM 621 C CA . ASP A 1 82 ? -10.880 11.830 21.785 1.00 86.50 82 ASP A CA 1
ATOM 622 C C . ASP A 1 82 ? -9.878 10.672 21.573 1.00 86.50 82 ASP A C 1
ATOM 624 O O . ASP A 1 82 ? -9.325 10.142 22.541 1.00 86.50 82 ASP A O 1
ATOM 628 N N . GLY A 1 83 ? -9.638 10.255 20.323 1.00 79.06 83 GLY A N 1
ATOM 629 C CA . GLY A 1 83 ? -8.764 9.134 19.980 1.00 79.06 83 GLY A CA 1
ATOM 630 C C . GLY A 1 83 ? -9.386 7.754 20.220 1.00 79.06 83 GLY A C 1
ATOM 631 O O . GLY A 1 83 ? -8.651 6.770 20.344 1.00 79.06 83 GLY A O 1
ATOM 632 N N . ARG A 1 84 ? -10.718 7.644 20.313 1.00 82.62 84 ARG A N 1
ATOM 633 C CA . ARG A 1 84 ? -11.420 6.351 20.371 1.00 82.62 84 ARG A CA 1
ATOM 634 C C . ARG A 1 84 ? -11.705 5.839 18.962 1.00 82.62 84 ARG A C 1
ATOM 636 O O . ARG A 1 84 ? -12.110 6.634 18.119 1.00 82.62 84 ARG A O 1
ATOM 643 N N . PRO A 1 85 ? -11.526 4.538 18.694 1.00 81.69 85 PRO A N 1
ATOM 644 C CA . PRO A 1 85 ? -11.801 3.995 17.373 1.00 81.69 85 PRO A CA 1
ATOM 645 C C . PRO A 1 85 ? -13.308 4.091 17.080 1.00 81.69 85 PRO A C 1
ATOM 647 O O . PRO A 1 85 ? -14.136 3.788 17.941 1.00 81.69 85 PRO A O 1
ATOM 650 N N . LEU A 1 86 ? -13.647 4.559 15.881 1.00 85.88 86 LEU A N 1
ATOM 651 C CA . LEU A 1 86 ? -15.009 4.747 15.374 1.00 85.88 86 LEU A CA 1
ATOM 652 C C . LEU A 1 86 ? -15.364 3.683 14.337 1.00 85.88 86 LEU A C 1
ATOM 654 O O . LEU A 1 86 ? -16.434 3.079 14.405 1.00 85.88 86 LEU A O 1
ATOM 658 N N . ASP A 1 87 ? -14.462 3.472 13.384 1.00 88.12 87 ASP A N 1
ATOM 659 C CA . ASP A 1 87 ? -14.715 2.692 12.177 1.00 88.12 87 ASP A CA 1
ATOM 660 C C . ASP A 1 87 ? -13.419 2.047 11.687 1.00 88.12 87 ASP A C 1
ATOM 662 O O . ASP A 1 87 ? -12.335 2.599 11.888 1.00 88.12 87 ASP A O 1
ATOM 666 N N . VAL A 1 88 ? -13.541 0.876 11.074 1.00 88.12 88 VAL A N 1
ATOM 667 C CA . VAL A 1 88 ? -12.449 0.156 10.411 1.00 88.12 88 VAL A CA 1
ATOM 668 C C . VAL A 1 88 ? -12.739 0.158 8.917 1.00 88.12 88 VAL A C 1
ATOM 670 O O . VAL A 1 88 ? -13.752 -0.400 8.499 1.00 88.12 88 VAL A O 1
ATOM 673 N N . ASP A 1 89 ? -11.856 0.769 8.129 1.00 87.56 89 ASP A N 1
ATOM 674 C CA . ASP A 1 89 ? -11.937 0.857 6.669 1.00 87.56 89 ASP A CA 1
ATOM 675 C C . ASP A 1 89 ? -11.033 -0.195 6.009 1.00 87.56 89 ASP A C 1
ATOM 677 O O . ASP A 1 89 ? -9.846 -0.303 6.322 1.00 87.56 89 ASP A O 1
ATOM 681 N N . HIS A 1 90 ? -11.603 -0.965 5.082 1.00 87.06 90 HIS A N 1
ATOM 682 C CA . HIS A 1 90 ? -10.930 -1.995 4.280 1.00 87.06 90 HIS A CA 1
ATOM 683 C C . HIS A 1 90 ? -10.575 -1.506 2.862 1.00 87.06 90 HIS A C 1
ATOM 685 O O . HIS A 1 90 ? -10.360 -2.313 1.957 1.00 87.06 90 HIS A O 1
ATOM 691 N N . GLY A 1 91 ? -10.554 -0.191 2.620 1.00 79.38 91 GLY A N 1
ATOM 692 C CA . GLY A 1 91 ? -10.172 0.403 1.332 1.00 79.38 91 GLY A CA 1
ATOM 693 C C . GLY A 1 91 ? -11.294 0.405 0.288 1.00 79.38 91 GLY A C 1
ATOM 694 O O . GLY A 1 91 ? -11.041 0.454 -0.916 1.00 79.38 91 GLY A O 1
ATOM 695 N N . GLY A 1 92 ? -12.550 0.332 0.731 1.00 80.94 92 GLY A N 1
ATOM 696 C CA . GLY A 1 92 ? -13.721 0.328 -0.157 1.00 80.94 92 GLY A CA 1
ATOM 697 C C . GLY A 1 92 ? -15.044 0.058 0.554 1.00 80.94 92 GLY A C 1
ATOM 698 O O . GLY A 1 92 ? -16.109 0.414 0.047 1.00 80.94 92 GLY A O 1
ATOM 699 N N . TRP A 1 93 ? -14.977 -0.534 1.741 1.00 86.38 93 TRP A N 1
ATOM 700 C CA . TRP A 1 93 ? -16.085 -0.684 2.672 1.00 86.38 93 TRP A CA 1
ATOM 701 C C . TRP A 1 93 ? -15.533 -0.668 4.098 1.00 86.38 93 TRP A C 1
ATOM 703 O O . TRP A 1 93 ? -14.367 -0.988 4.315 1.00 86.38 93 TRP A O 1
ATOM 713 N N . GLY A 1 94 ? -16.369 -0.302 5.065 1.00 86.56 94 GLY A N 1
ATOM 714 C CA . GLY A 1 94 ? -15.969 -0.235 6.464 1.00 86.56 94 GLY A CA 1
ATOM 715 C C . GLY A 1 94 ? -17.051 -0.737 7.403 1.00 86.56 94 GLY A C 1
ATOM 716 O O . GLY A 1 94 ? -18.196 -0.973 6.995 1.00 86.56 94 GLY A O 1
ATOM 717 N N . HIS A 1 95 ? -16.674 -0.938 8.658 1.00 87.81 95 HIS A N 1
ATOM 718 C CA . HIS A 1 95 ? -17.598 -1.327 9.711 1.00 87.81 95 HIS A CA 1
ATOM 719 C C . HIS A 1 95 ? -17.221 -0.707 11.056 1.00 87.81 95 HIS A C 1
ATOM 721 O O . HIS A 1 95 ? -16.053 -0.638 11.450 1.00 87.81 95 HIS A O 1
ATOM 727 N N . SER A 1 96 ? -18.255 -0.323 11.806 1.00 84.25 96 SER A N 1
ATOM 728 C CA . SER A 1 96 ? -18.084 0.256 13.132 1.00 84.25 96 SER A CA 1
ATOM 729 C C . SER A 1 96 ? -17.390 -0.730 14.061 1.00 84.25 96 SER A C 1
ATOM 731 O O . SER A 1 96 ? -17.752 -1.910 14.104 1.00 84.25 96 SER A O 1
ATOM 733 N N . VAL A 1 97 ? -16.461 -0.238 14.872 1.00 75.19 97 VAL A N 1
ATOM 734 C CA . VAL A 1 97 ? -15.853 -1.056 15.922 1.00 75.1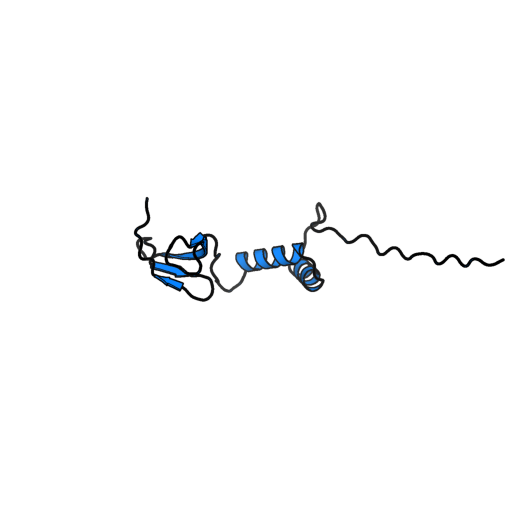9 97 VAL A CA 1
ATOM 735 C C . VAL A 1 97 ? -16.787 -1.181 17.121 1.00 75.19 97 VAL A C 1
ATOM 737 O O . VAL A 1 97 ? -17.241 -0.193 17.694 1.00 75.19 97 VAL A O 1
ATOM 740 N N . THR A 1 98 ? -17.064 -2.412 17.544 1.00 63.16 98 THR A N 1
ATOM 741 C CA . THR A 1 98 ? -17.868 -2.680 18.750 1.00 63.16 98 THR A CA 1
ATOM 742 C C . THR A 1 98 ? -17.038 -3.043 19.981 1.00 63.16 98 THR A C 1
ATOM 744 O O . THR A 1 98 ? -17.611 -3.251 21.050 1.00 63.16 98 THR A O 1
ATOM 747 N N . TRP A 1 99 ? -15.706 -3.115 19.885 1.00 59.38 99 TRP A N 1
ATOM 748 C CA . TRP A 1 99 ? -14.845 -3.498 21.009 1.00 59.38 99 TRP A CA 1
ATOM 749 C C . TRP A 1 99 ? -14.057 -2.301 21.567 1.00 59.38 99 TRP A C 1
ATOM 751 O O . TRP A 1 99 ? -13.398 -1.557 20.846 1.00 59.38 99 TRP A O 1
ATOM 761 N N . ALA A 1 100 ? -14.130 -2.117 22.890 1.00 45.28 100 ALA A N 1
ATOM 762 C CA . ALA A 1 100 ? -13.256 -1.206 23.618 1.00 45.28 100 ALA A CA 1
ATOM 763 C C . ALA A 1 100 ? -11.823 -1.741 23.538 1.00 45.28 100 ALA A C 1
ATOM 765 O O . ALA A 1 100 ? -11.585 -2.911 23.841 1.00 45.28 100 ALA A O 1
ATOM 766 N N . ARG A 1 101 ? -10.880 -0.890 23.130 1.00 45.06 101 ARG A N 1
ATOM 767 C CA . ARG A 1 101 ? -9.463 -1.241 23.025 1.00 45.06 101 ARG A CA 1
ATOM 768 C C . ARG A 1 101 ? -8.995 -1.903 24.329 1.00 45.06 101 ARG A C 1
ATOM 770 O O . ARG A 1 101 ? -9.086 -1.284 25.389 1.00 45.06 101 ARG A O 1
ATOM 777 N N . ALA A 1 102 ? -8.524 -3.149 24.268 1.00 43.47 102 ALA A N 1
ATOM 778 C CA . ALA A 1 102 ? -7.736 -3.698 25.366 1.00 43.47 102 ALA A CA 1
ATOM 779 C C . ALA A 1 102 ? -6.434 -2.884 25.421 1.00 43.47 102 ALA A C 1
ATOM 781 O O . ALA A 1 102 ? -5.735 -2.779 24.412 1.00 43.47 102 ALA A O 1
ATOM 782 N N . ALA A 1 103 ? -6.226 -2.220 26.559 1.00 39.38 103 ALA A N 1
ATOM 783 C CA . ALA A 1 103 ? -5.091 -1.345 26.838 1.00 39.38 103 ALA A CA 1
ATOM 784 C C . ALA A 1 103 ? -3.753 -2.093 26.829 1.00 39.38 103 ALA A C 1
ATOM 786 O O . ALA A 1 103 ? -3.739 -3.280 27.232 1.00 39.38 103 ALA A O 1
#

Radius of gyration: 23.44 Å; chains: 1; bounding box: 49×45×73 Å

pLDDT: mean 79.47, std 14.91, range [39.38, 96.19]